Protein AF-A0A2W7V4U2-F1 (afdb_monomer_lite)

Radius of gyration: 14.07 Å; chains: 1; bounding box: 35×34×35 Å

Secondary structure (DSSP, 8-state):
---HHHHHHHHHHHHHHHHHHH-B-TTS-BS--GGGHHHHHHH--HHHHHHHHHHHHHHHHHHHHTT-

Structure (mmCIF, N/CA/C/O backbone):
data_AF-A0A2W7V4U2-F1
#
_entry.id   AF-A0A2W7V4U2-F1
#
loop_
_atom_site.group_PDB
_atom_site.id
_atom_site.type_symbol
_atom_site.label_atom_id
_atom_site.label_alt_id
_atom_site.label_comp_id
_atom_site.label_asym_id
_atom_site.label_entity_id
_atom_site.label_seq_id
_atom_site.pdbx_PDB_ins_code
_atom_site.Cartn_x
_atom_site.Cartn_y
_atom_site.Cartn_z
_atom_site.occupancy
_atom_site.B_iso_or_equiv
_atom_site.auth_seq_id
_atom_site.auth_comp_id
_atom_site.auth_asym_id
_atom_site.auth_atom_id
_atom_site.pdbx_PDB_model_num
ATOM 1 N N . THR A 1 1 ? 23.257 11.097 -9.616 1.00 71.06 1 THR A N 1
ATOM 2 C CA . THR A 1 1 ? 21.798 11.348 -9.587 1.00 71.06 1 THR A CA 1
ATOM 3 C C . THR A 1 1 ? 21.081 10.196 -10.266 1.00 71.06 1 THR A C 1
ATOM 5 O O . THR A 1 1 ? 21.477 9.856 -11.370 1.00 71.06 1 THR A O 1
ATOM 8 N N . LEU A 1 2 ? 20.089 9.559 -9.626 1.00 76.44 2 LEU A N 1
ATOM 9 C CA . LEU A 1 2 ? 19.273 8.509 -10.268 1.00 76.44 2 LEU A CA 1
ATOM 10 C C . LEU A 1 2 ? 18.506 9.085 -11.468 1.00 76.44 2 LEU A C 1
ATOM 12 O O . LEU A 1 2 ? 18.019 10.218 -11.385 1.00 76.44 2 LEU A O 1
ATOM 16 N N . SER A 1 3 ? 18.379 8.307 -12.547 1.00 91.56 3 SER A N 1
ATOM 17 C CA . SER A 1 3 ? 17.549 8.678 -13.698 1.00 91.56 3 SER A CA 1
ATOM 18 C C . SER A 1 3 ? 16.085 8.846 -13.281 1.00 91.56 3 SER A C 1
ATOM 20 O O . SER A 1 3 ? 15.651 8.286 -12.272 1.00 91.56 3 SER A O 1
ATOM 22 N N . VAL A 1 4 ? 15.310 9.608 -14.059 1.00 90.88 4 VAL A N 1
ATOM 23 C CA . VAL A 1 4 ? 13.872 9.806 -13.801 1.00 90.88 4 VAL A CA 1
ATOM 24 C C . VAL A 1 4 ? 13.152 8.460 -13.708 1.00 90.88 4 VAL A C 1
ATOM 26 O O . VAL A 1 4 ? 12.460 8.213 -12.731 1.00 90.88 4 VAL A O 1
ATOM 29 N N . VAL A 1 5 ? 13.420 7.547 -14.644 1.00 90.75 5 VAL A N 1
ATOM 30 C CA . VAL A 1 5 ? 12.840 6.194 -14.660 1.00 90.75 5 VAL A CA 1
ATOM 31 C C . VAL A 1 5 ? 13.185 5.410 -13.391 1.00 90.75 5 VAL A C 1
ATOM 33 O O . VAL A 1 5 ? 12.309 4.798 -12.785 1.00 90.75 5 VAL A O 1
ATOM 36 N N . ALA A 1 6 ? 14.446 5.456 -12.947 1.00 90.62 6 ALA A N 1
ATOM 37 C CA . ALA A 1 6 ? 14.865 4.744 -11.743 1.00 90.62 6 ALA A CA 1
ATOM 38 C C . ALA A 1 6 ? 14.228 5.328 -10.471 1.00 90.62 6 ALA A C 1
ATOM 40 O O . ALA A 1 6 ? 13.885 4.577 -9.560 1.00 90.62 6 ALA A O 1
ATOM 41 N N . LYS A 1 7 ? 14.024 6.652 -10.417 1.00 92.81 7 LYS A N 1
ATOM 42 C CA . LYS A 1 7 ? 13.277 7.300 -9.329 1.00 92.81 7 LYS A CA 1
ATOM 43 C C . LYS A 1 7 ? 11.807 6.897 -9.340 1.00 92.81 7 LYS A C 1
ATOM 45 O O . LYS A 1 7 ? 11.289 6.533 -8.293 1.00 92.81 7 LYS A O 1
ATOM 50 N N . THR A 1 8 ? 11.157 6.915 -10.503 1.00 92.50 8 THR A N 1
ATOM 51 C CA . THR A 1 8 ? 9.747 6.525 -10.633 1.00 92.50 8 THR A CA 1
ATOM 52 C C . THR A 1 8 ? 9.527 5.087 -10.181 1.00 92.50 8 THR A C 1
ATOM 54 O O . THR A 1 8 ? 8.620 4.841 -9.394 1.00 92.50 8 THR A O 1
ATOM 57 N N . ARG A 1 9 ? 10.389 4.152 -10.603 1.00 93.62 9 ARG A N 1
ATOM 58 C CA . ARG A 1 9 ? 10.292 2.752 -10.169 1.00 93.62 9 ARG A CA 1
ATOM 59 C C . ARG A 1 9 ? 10.480 2.602 -8.661 1.00 93.62 9 ARG A C 1
ATOM 61 O O . ARG A 1 9 ? 9.662 1.964 -8.016 1.00 93.62 9 ARG A O 1
ATOM 68 N N . ARG A 1 10 ? 11.509 3.239 -8.093 1.00 95.38 10 ARG A N 1
ATOM 69 C CA . ARG A 1 10 ? 11.750 3.197 -6.645 1.00 95.38 10 ARG A CA 1
ATOM 70 C C . ARG A 1 10 ? 10.569 3.763 -5.851 1.00 95.38 10 ARG A C 1
ATOM 72 O O . ARG A 1 10 ? 10.214 3.203 -4.822 1.00 95.38 10 ARG A O 1
ATOM 79 N N . ASN A 1 11 ? 9.986 4.871 -6.307 1.00 95.88 11 ASN A N 1
ATOM 80 C CA . ASN A 1 11 ? 8.823 5.464 -5.651 1.00 95.88 11 ASN A CA 1
ATOM 81 C C . ASN A 1 11 ? 7.619 4.519 -5.714 1.00 95.88 11 ASN A C 1
ATOM 83 O O . ASN A 1 11 ? 6.966 4.322 -4.702 1.00 95.88 11 ASN A O 1
ATOM 87 N N . LEU A 1 12 ? 7.381 3.877 -6.861 1.00 97.38 12 LEU A N 1
ATOM 88 C CA . LEU A 1 12 ? 6.310 2.892 -7.006 1.00 97.38 12 LEU A CA 1
ATOM 89 C C . LEU A 1 12 ? 6.495 1.689 -6.062 1.00 97.38 12 LEU A C 1
ATOM 91 O O . LEU A 1 12 ? 5.551 1.281 -5.397 1.00 97.38 12 LEU A O 1
ATOM 95 N N . GLU A 1 13 ? 7.708 1.141 -5.964 1.00 97.38 13 GLU A N 1
ATOM 96 C CA . GLU A 1 13 ? 8.022 0.037 -5.041 1.00 97.38 13 GLU A CA 1
ATOM 97 C C . GLU A 1 13 ? 7.834 0.440 -3.566 1.00 97.38 13 GLU A C 1
ATOM 99 O O . GLU A 1 13 ? 7.356 -0.357 -2.751 1.00 97.38 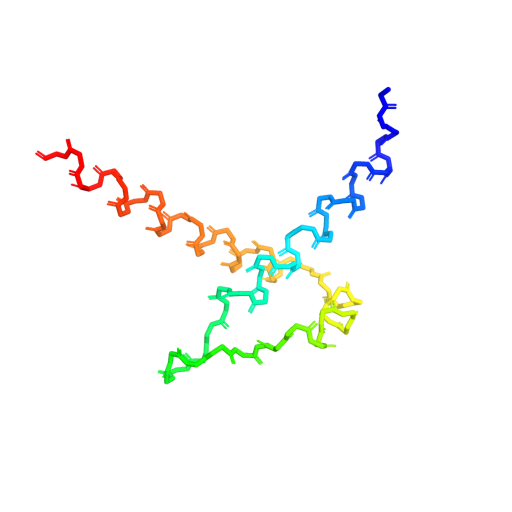13 GLU A O 1
ATOM 104 N N . ALA A 1 14 ? 8.185 1.682 -3.220 1.00 97.31 14 ALA A N 1
ATOM 105 C CA . ALA A 1 14 ? 7.972 2.228 -1.884 1.00 97.31 14 ALA A CA 1
ATOM 106 C C . ALA A 1 14 ? 6.478 2.414 -1.575 1.00 97.31 14 ALA A C 1
ATOM 108 O O . ALA A 1 14 ? 6.032 2.008 -0.504 1.00 97.31 14 ALA A O 1
ATOM 109 N N . ASP A 1 15 ? 5.708 2.959 -2.520 1.00 97.94 15 ASP A N 1
ATOM 110 C CA . ASP A 1 15 ? 4.261 3.130 -2.390 1.00 97.94 15 ASP A CA 1
ATOM 111 C C . ASP A 1 15 ? 3.565 1.781 -2.181 1.00 97.94 15 ASP A C 1
ATOM 113 O O . ASP A 1 15 ? 2.756 1.642 -1.269 1.00 97.94 15 ASP A O 1
ATOM 117 N N . VAL A 1 16 ? 3.926 0.758 -2.962 1.00 98.25 16 VAL A N 1
ATOM 118 C CA . VAL A 1 16 ? 3.384 -0.602 -2.799 1.00 98.25 16 VAL A CA 1
ATOM 119 C C . VAL 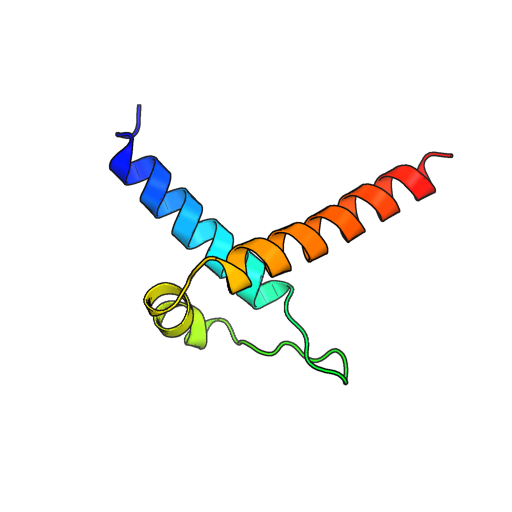A 1 16 ? 3.717 -1.173 -1.425 1.00 98.25 16 VAL A C 1
ATOM 121 O O . VAL A 1 16 ? 2.845 -1.743 -0.775 1.00 98.25 16 VAL A O 1
ATOM 124 N N . THR A 1 17 ? 4.957 -0.999 -0.964 1.00 97.38 17 THR A N 1
ATOM 125 C CA . THR A 1 17 ? 5.373 -1.483 0.360 1.00 97.38 17 THR A CA 1
ATOM 126 C C . THR A 1 17 ? 4.525 -0.844 1.460 1.00 97.38 17 THR A C 1
ATOM 128 O O . THR A 1 17 ? 3.944 -1.556 2.275 1.00 97.38 17 THR A O 1
ATOM 131 N N .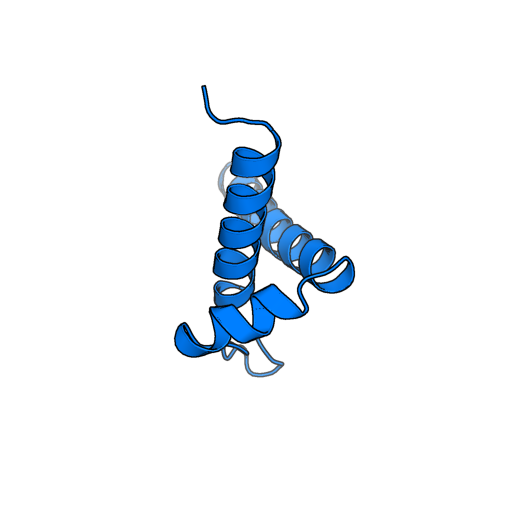 LEU A 1 18 ? 4.380 0.485 1.436 1.00 96.62 18 LEU A N 1
ATOM 132 C CA . LEU A 1 18 ? 3.545 1.201 2.401 1.00 96.62 18 LEU A CA 1
ATOM 133 C C . LEU A 1 18 ? 2.075 0.800 2.288 1.00 96.62 18 LEU A C 1
ATOM 135 O O . LEU A 1 18 ? 1.407 0.639 3.302 1.00 96.62 18 LEU A O 1
ATOM 139 N N . PHE A 1 19 ? 1.568 0.612 1.071 1.00 97.88 19 PHE A N 1
ATOM 140 C CA . PHE A 1 19 ? 0.188 0.208 0.840 1.00 97.88 19 PHE A CA 1
ATOM 141 C C . PHE A 1 19 ? -0.128 -1.157 1.466 1.00 97.88 19 PHE A C 1
ATOM 143 O O . PHE A 1 19 ? -1.156 -1.289 2.132 1.00 97.88 19 PHE A O 1
ATOM 150 N N . CYS A 1 20 ? 0.771 -2.137 1.322 1.00 97.56 20 CYS A N 1
ATOM 151 C CA . CYS A 1 20 ? 0.628 -3.444 1.968 1.00 97.56 20 CYS A CA 1
ATOM 152 C C . CYS A 1 20 ? 0.591 -3.349 3.502 1.00 97.56 20 CYS A C 1
ATOM 154 O O . CYS A 1 20 ? -0.106 -4.129 4.145 1.00 97.56 20 CYS A O 1
ATOM 156 N N . ASP A 1 21 ? 1.311 -2.393 4.093 1.00 95.19 21 ASP A N 1
ATOM 157 C CA . ASP A 1 21 ? 1.369 -2.222 5.547 1.00 95.19 21 ASP A CA 1
ATOM 158 C C . ASP A 1 21 ? 0.136 -1.530 6.150 1.00 95.19 21 ASP A C 1
ATOM 160 O O . ASP A 1 21 ? -0.148 -1.735 7.335 1.00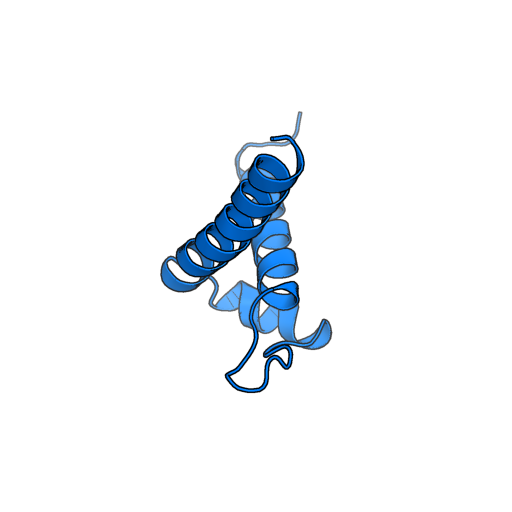 95.19 21 ASP A O 1
ATOM 164 N N . VAL A 1 22 ? -0.567 -0.698 5.371 1.00 94.62 22 VAL A N 1
ATOM 165 C CA . VAL A 1 22 ? -1.623 0.202 5.882 1.00 94.62 22 VAL A CA 1
ATOM 166 C C . VAL A 1 22 ? -3.042 -0.192 5.481 1.00 94.62 22 VAL A C 1
ATOM 168 O O . VAL A 1 22 ? -3.990 0.296 6.096 1.00 94.62 22 VAL A O 1
ATOM 171 N N . LEU A 1 23 ? -3.222 -1.035 4.458 1.00 96.25 23 LEU A N 1
ATOM 172 C CA . LEU A 1 23 ? -4.557 -1.491 4.075 1.00 96.25 23 LEU A CA 1
ATOM 173 C C . LEU A 1 23 ? -5.022 -2.630 4.989 1.00 96.25 23 LEU A C 1
ATOM 175 O O . LEU A 1 23 ? -4.468 -3.733 4.960 1.00 96.25 23 LEU A O 1
ATOM 179 N N . CYS A 1 24 ? -6.093 -2.371 5.734 1.00 96.00 24 CYS A N 1
ATOM 180 C CA . CYS A 1 24 ? -6.766 -3.371 6.551 1.00 96.00 24 CYS A CA 1
ATOM 181 C C . CYS A 1 24 ? -8.158 -3.721 6.014 1.00 96.00 24 CYS A C 1
ATOM 183 O O . CYS A 1 24 ? -8.788 -2.928 5.307 1.00 96.00 24 CYS A O 1
ATOM 185 N N . ASP A 1 25 ? -8.628 -4.913 6.369 1.00 96.69 25 ASP A N 1
ATOM 186 C CA . ASP A 1 25 ? -10.018 -5.321 6.212 1.00 96.69 25 ASP A CA 1
ATOM 187 C C . ASP A 1 25 ? -10.920 -4.690 7.291 1.00 96.69 25 ASP A C 1
ATOM 189 O O . ASP A 1 25 ? -10.517 -3.809 8.058 1.00 96.69 25 ASP A O 1
ATOM 193 N N . THR A 1 26 ? -12.179 -5.124 7.339 1.00 96.38 26 THR A N 1
ATOM 194 C CA . THR A 1 26 ? -13.173 -4.617 8.294 1.00 96.38 26 THR A CA 1
ATOM 195 C C . THR A 1 26 ? -12.903 -5.020 9.742 1.00 96.38 26 THR A C 1
ATOM 197 O O . THR A 1 26 ? -13.409 -4.354 10.644 1.00 96.38 26 THR A O 1
ATOM 200 N N . ASP A 1 27 ? -12.085 -6.048 9.968 1.00 97.38 27 ASP A N 1
ATOM 201 C CA . ASP A 1 27 ? -11.683 -6.538 11.291 1.00 97.38 27 ASP A CA 1
ATOM 202 C C . ASP A 1 27 ? -10.316 -5.967 11.719 1.00 97.38 27 ASP A C 1
ATOM 204 O O . ASP A 1 27 ? -9.691 -6.426 12.684 1.00 97.38 27 ASP A O 1
ATOM 208 N N . LEU A 1 28 ? -9.850 -4.934 11.005 1.00 93.06 28 LEU A N 1
ATOM 209 C CA . LEU A 1 28 ? -8.569 -4.256 11.199 1.00 93.06 28 LEU A CA 1
ATOM 210 C C . LEU A 1 28 ? -7.351 -5.176 11.027 1.00 93.06 28 LEU A C 1
ATOM 212 O O . LEU A 1 28 ? -6.260 -4.848 11.503 1.00 93.06 28 LEU A O 1
ATOM 216 N N . GLN A 1 29 ? -7.508 -6.296 10.320 1.00 96.44 29 GLN A N 1
ATOM 217 C CA . GLN A 1 29 ? -6.394 -7.162 9.950 1.00 96.44 29 GLN A CA 1
ATOM 218 C C . GLN A 1 29 ? -5.789 -6.696 8.633 1.00 96.44 29 GLN A C 1
ATOM 220 O O . GLN A 1 29 ? -6.493 -6.233 7.737 1.00 96.44 29 GLN A O 1
ATOM 225 N N . ARG A 1 30 ? -4.464 -6.809 8.504 1.00 96.06 30 ARG A N 1
ATOM 226 C CA . ARG A 1 30 ? -3.781 -6.465 7.253 1.00 96.06 30 ARG A CA 1
ATOM 227 C C . ARG A 1 30 ? -4.282 -7.366 6.132 1.00 96.06 30 ARG A C 1
ATOM 229 O O . ARG A 1 30 ? -4.273 -8.585 6.274 1.00 96.06 30 ARG A O 1
ATOM 236 N N . VAL A 1 31 ? -4.653 -6.753 5.010 1.00 97.62 31 VAL A N 1
ATOM 237 C CA . VAL A 1 31 ? -5.113 -7.484 3.818 1.00 97.62 31 VAL A CA 1
ATOM 238 C C . VAL A 1 31 ? -3.957 -8.222 3.143 1.00 97.62 31 VAL A C 1
ATOM 240 O O . VAL A 1 31 ? -4.163 -9.282 2.559 1.00 97.62 31 VAL A O 1
ATOM 243 N N . PHE A 1 32 ? -2.745 -7.666 3.225 1.00 97.75 32 PHE A N 1
ATOM 244 C CA . PHE A 1 32 ? -1.559 -8.192 2.559 1.00 97.75 32 PHE A CA 1
ATOM 245 C C . PHE A 1 32 ? -0.475 -8.597 3.550 1.00 97.75 32 PHE A C 1
ATOM 247 O O . PHE A 1 32 ? -0.278 -7.977 4.600 1.00 97.75 32 PHE A O 1
ATOM 254 N N . THR A 1 33 ? 0.285 -9.609 3.153 1.00 96.00 33 THR A N 1
ATOM 255 C CA . THR A 1 33 ? 1.541 -10.005 3.784 1.00 96.00 33 THR A CA 1
ATOM 256 C C . THR A 1 33 ? 2.733 -9.494 2.962 1.00 96.00 33 THR A C 1
ATOM 258 O O . THR A 1 33 ? 2.571 -9.097 1.803 1.00 96.00 33 THR A O 1
ATOM 261 N N . PRO A 1 34 ? 3.961 -9.497 3.516 1.00 92.38 34 PRO A N 1
ATOM 262 C CA . PRO A 1 34 ? 5.156 -9.132 2.751 1.00 92.38 34 PRO A CA 1
ATOM 263 C C . PRO A 1 34 ? 5.366 -9.972 1.481 1.00 92.38 34 PRO A C 1
ATOM 265 O O . PRO A 1 34 ? 5.910 -9.460 0.501 1.00 92.38 34 PRO A O 1
A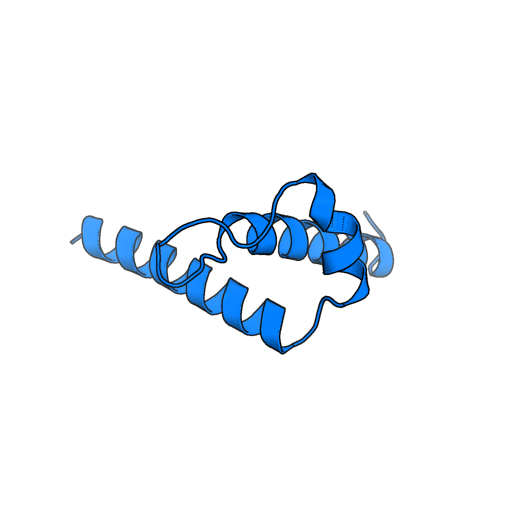TOM 268 N N . ASP A 1 35 ? 4.904 -11.225 1.480 1.00 96.44 35 ASP A N 1
ATOM 269 C CA . ASP A 1 35 ? 5.054 -12.159 0.358 1.00 96.44 35 ASP A CA 1
ATOM 270 C C . ASP A 1 35 ? 4.145 -11.796 -0.833 1.00 96.44 35 ASP A C 1
ATOM 272 O O . ASP A 1 35 ? 4.439 -12.137 -1.980 1.00 96.44 35 ASP A O 1
ATOM 276 N N . ASP A 1 36 ? 3.085 -11.014 -0.600 1.00 97.56 36 ASP A N 1
ATOM 277 C CA . ASP A 1 36 ? 2.149 -10.571 -1.643 1.00 97.56 36 ASP A CA 1
ATOM 278 C C . ASP A 1 36 ? 2.676 -9.377 -2.455 1.00 97.56 36 ASP A C 1
ATOM 280 O O . ASP A 1 36 ? 2.100 -9.008 -3.483 1.00 97.56 36 ASP A O 1
ATOM 284 N N . ARG A 1 37 ? 3.785 -8.757 -2.026 1.00 96.94 37 ARG A N 1
ATOM 285 C CA . ARG A 1 37 ? 4.273 -7.478 -2.569 1.00 96.94 37 ARG A CA 1
ATOM 286 C C . ARG A 1 37 ? 4.456 -7.492 -4.086 1.00 96.94 37 ARG A C 1
ATOM 288 O O . ARG A 1 37 ? 4.102 -6.519 -4.747 1.00 96.94 37 ARG A O 1
ATOM 295 N N . GLU A 1 38 ? 5.019 -8.561 -4.647 1.00 97.38 38 GLU A N 1
ATOM 296 C CA . GLU A 1 38 ? 5.248 -8.650 -6.097 1.00 97.38 38 GLU A CA 1
ATOM 297 C C . GLU A 1 38 ? 3.935 -8.726 -6.886 1.00 97.38 38 GLU A C 1
ATOM 299 O O . GLU A 1 38 ? 3.809 -8.106 -7.943 1.00 97.38 38 GLU A O 1
ATOM 304 N N . GLN A 1 39 ? 2.931 -9.415 -6.339 1.00 98.19 39 GLN A N 1
ATOM 305 C CA . GLN A 1 39 ? 1.605 -9.520 -6.947 1.00 98.19 39 GLN A CA 1
ATOM 306 C C . GLN A 1 39 ? 0.876 -8.174 -6.892 1.00 98.19 39 GLN A C 1
ATOM 308 O O . GLN A 1 39 ? 0.310 -7.737 -7.894 1.00 98.19 39 GLN A O 1
ATOM 313 N N . VAL A 1 40 ? 0.955 -7.472 -5.757 1.00 98.12 40 VAL A N 1
ATOM 314 C CA . VAL A 1 40 ? 0.375 -6.129 -5.602 1.00 98.12 40 VAL A CA 1
ATOM 315 C C . VAL A 1 40 ? 1.061 -5.126 -6.529 1.00 98.12 40 VAL A C 1
ATOM 317 O O . VAL A 1 40 ? 0.378 -4.340 -7.183 1.00 98.12 40 VAL A O 1
ATOM 320 N N . LEU A 1 41 ? 2.392 -5.174 -6.653 1.00 98.19 41 LEU A N 1
ATOM 321 C CA . LEU A 1 41 ? 3.149 -4.311 -7.566 1.00 98.19 41 LEU A CA 1
ATOM 322 C C . LEU A 1 41 ? 2.688 -4.469 -9.021 1.00 98.19 41 LEU A C 1
ATOM 324 O O . LEU A 1 41 ? 2.567 -3.471 -9.730 1.00 98.19 41 LEU A O 1
ATOM 328 N N . ALA A 1 42 ? 2.393 -5.698 -9.455 1.00 98.06 42 ALA A N 1
ATOM 329 C CA . ALA A 1 42 ? 1.956 -5.986 -10.821 1.00 98.06 42 ALA A CA 1
ATOM 330 C C . ALA A 1 42 ? 0.591 -5.368 -11.178 1.00 98.06 42 ALA A C 1
ATOM 332 O O . ALA A 1 42 ? 0.324 -5.120 -12.355 1.00 98.06 42 ALA A O 1
ATOM 333 N N . VAL A 1 43 ? -0.262 -5.104 -10.182 1.00 97.81 43 VAL A N 1
ATOM 334 C CA . VAL A 1 43 ? -1.614 -4.542 -10.372 1.00 97.81 43 VAL A CA 1
ATOM 335 C C . VAL A 1 43 ? -1.786 -3.151 -9.757 1.00 97.81 43 VAL A C 1
ATOM 337 O O . VAL A 1 43 ? -2.885 -2.586 -9.786 1.00 97.81 43 VAL A O 1
ATOM 340 N N . TYR A 1 44 ? -0.719 -2.576 -9.196 1.00 98.25 44 TYR A N 1
ATOM 341 C CA . TYR A 1 44 ? -0.785 -1.290 -8.516 1.00 98.25 44 TYR A CA 1
ATOM 342 C C . TYR A 1 44 ? -1.234 -0.184 -9.476 1.00 98.25 44 TYR A C 1
ATOM 344 O O . TYR A 1 44 ? -0.820 -0.109 -10.632 1.00 98.25 44 TYR A O 1
ATOM 352 N N . GLY A 1 45 ? -2.103 0.703 -8.996 1.00 97.81 45 GLY A N 1
ATOM 353 C CA . GLY A 1 45 ? -2.825 1.620 -9.869 1.00 97.81 45 GLY A CA 1
ATOM 354 C C . GLY A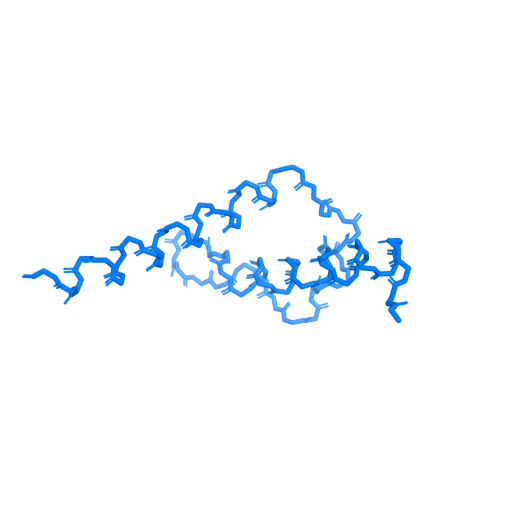 1 45 ? -3.586 2.706 -9.113 1.00 97.81 45 GLY A C 1
ATOM 355 O O . GLY A 1 45 ? -3.422 2.840 -7.898 1.00 97.81 45 GLY A O 1
ATOM 356 N N . PRO A 1 46 ? -4.441 3.480 -9.806 1.00 98.25 46 PRO A N 1
ATOM 357 C CA . PRO A 1 46 ? -5.026 4.706 -9.257 1.00 98.25 46 PRO A CA 1
ATOM 358 C C . PRO A 1 46 ? -5.839 4.514 -7.972 1.00 98.25 46 PRO A C 1
ATOM 360 O O . PRO A 1 46 ? -5.812 5.371 -7.091 1.00 98.25 46 PRO A O 1
ATOM 363 N N . VAL A 1 47 ? -6.553 3.391 -7.843 1.00 98.25 47 VAL A N 1
ATOM 364 C CA . VAL A 1 47 ? -7.343 3.089 -6.639 1.00 98.25 47 VAL A CA 1
ATOM 365 C C . VAL A 1 47 ? -6.430 2.853 -5.435 1.00 98.25 47 VAL A C 1
ATOM 367 O O . VAL A 1 47 ? -6.649 3.459 -4.390 1.00 98.25 47 VAL A O 1
ATOM 370 N N . HIS A 1 48 ? -5.377 2.049 -5.603 1.00 98.06 48 HIS A N 1
ATOM 371 C CA . HIS A 1 48 ? -4.387 1.768 -4.563 1.00 98.06 48 HIS A CA 1
ATOM 372 C C . HIS A 1 48 ? -3.689 3.053 -4.095 1.00 98.06 48 HIS A C 1
ATOM 374 O O . HIS A 1 48 ? -3.671 3.352 -2.904 1.00 98.06 48 HIS A O 1
ATOM 380 N N . ALA A 1 49 ? -3.229 3.881 -5.040 1.00 98.00 49 ALA A N 1
ATOM 381 C CA . ALA A 1 49 ? -2.573 5.152 -4.735 1.00 98.00 49 ALA A CA 1
ATOM 382 C C . ALA A 1 49 ? -3.480 6.126 -3.967 1.00 98.00 49 ALA A C 1
ATOM 384 O O . ALA A 1 49 ? -3.029 6.801 -3.039 1.00 98.00 49 ALA A O 1
ATOM 385 N N . ARG A 1 50 ? -4.771 6.190 -4.320 1.00 98.19 50 ARG A N 1
ATOM 386 C CA . ARG A 1 50 ? -5.739 7.021 -3.594 1.00 98.19 50 ARG A CA 1
ATOM 387 C C . ARG A 1 50 ? -5.930 6.530 -2.160 1.00 98.19 50 ARG A C 1
ATOM 389 O O . ARG A 1 50 ? -5.911 7.349 -1.249 1.00 98.19 50 ARG A O 1
ATOM 396 N N . LEU A 1 51 ? -6.092 5.224 -1.961 1.00 97.69 51 LEU A N 1
ATOM 397 C CA . LEU A 1 51 ? -6.255 4.641 -0.627 1.00 97.69 51 LEU A CA 1
ATOM 398 C C . LEU A 1 51 ? -5.006 4.843 0.242 1.00 97.69 51 LEU A C 1
ATOM 400 O O . LEU A 1 51 ? -5.136 5.262 1.390 1.00 97.69 51 LEU A O 1
ATOM 404 N N . LEU A 1 52 ? -3.806 4.640 -0.317 1.00 97.62 52 LEU A N 1
ATOM 405 C CA . LEU A 1 52 ? -2.548 4.930 0.376 1.00 97.62 52 LEU A CA 1
ATOM 406 C C . LEU A 1 52 ? -2.494 6.392 0.832 1.00 97.62 52 LEU A C 1
ATOM 408 O O . LEU A 1 52 ? -2.185 6.676 1.986 1.00 97.62 52 LEU A O 1
ATOM 412 N N . ARG A 1 53 ? -2.840 7.330 -0.054 1.00 96.81 53 ARG A N 1
ATOM 413 C CA . ARG A 1 53 ? -2.860 8.753 0.288 1.00 96.81 53 ARG A CA 1
ATOM 414 C C . ARG A 1 53 ? -3.833 9.066 1.425 1.00 96.81 53 ARG A C 1
ATOM 416 O O . ARG A 1 53 ? -3.453 9.787 2.341 1.00 96.81 53 ARG A O 1
ATOM 423 N N . GLN A 1 54 ? -5.036 8.494 1.396 1.00 96.06 54 GLN A N 1
ATOM 424 C CA . GLN A 1 54 ? -6.013 8.662 2.476 1.00 96.06 54 GLN A CA 1
ATOM 425 C C . GLN A 1 54 ? -5.472 8.132 3.814 1.00 96.06 54 GLN A C 1
ATOM 427 O O . GLN A 1 54 ? -5.640 8.785 4.839 1.00 96.06 54 GLN A O 1
ATOM 432 N N . ALA A 1 55 ? -4.768 6.995 3.811 1.00 94.19 55 ALA A N 1
ATOM 433 C CA . ALA A 1 55 ? -4.137 6.461 5.018 1.00 94.19 55 ALA A CA 1
ATOM 434 C C . ALA A 1 55 ? -3.038 7.392 5.571 1.00 94.19 55 ALA A C 1
ATOM 436 O O . ALA A 1 55 ? -2.962 7.613 6.778 1.00 94.19 55 ALA A O 1
ATOM 437 N N . LEU A 1 56 ? -2.213 7.982 4.701 1.00 93.25 56 LEU A N 1
ATOM 438 C CA . LEU A 1 56 ? -1.167 8.929 5.107 1.00 93.25 56 LEU A CA 1
ATOM 439 C C . LEU A 1 56 ? -1.738 10.252 5.642 1.00 93.25 56 LEU A C 1
ATOM 441 O O . LEU A 1 56 ? -1.189 10.817 6.588 1.00 93.25 56 LEU A O 1
ATOM 445 N N . GLU A 1 57 ? -2.840 10.736 5.063 1.00 94.19 57 GLU A N 1
ATOM 446 C CA . GLU A 1 57 ? -3.539 11.943 5.526 1.00 94.19 57 GLU A CA 1
ATOM 447 C C . GLU A 1 57 ? -4.064 11.765 6.963 1.00 94.19 57 GLU A C 1
ATOM 449 O O . GLU A 1 57 ? -3.879 12.658 7.789 1.00 94.19 57 GLU A O 1
ATOM 454 N N . LEU A 1 58 ? -4.574 10.578 7.320 1.00 90.31 58 LEU A N 1
ATOM 455 C CA . LEU A 1 58 ? -4.993 10.270 8.697 1.00 90.31 58 LEU A CA 1
ATOM 456 C C . LEU A 1 58 ? -3.841 10.369 9.712 1.00 90.31 58 LEU A C 1
ATOM 458 O O . LEU A 1 58 ? -4.040 10.849 10.829 1.00 90.31 58 LEU A O 1
ATOM 462 N N . ILE A 1 59 ? -2.632 9.937 9.337 1.00 84.19 59 ILE A N 1
ATOM 463 C CA . ILE A 1 59 ? -1.441 10.043 10.197 1.00 84.19 59 ILE A CA 1
ATOM 464 C C . ILE A 1 59 ? -1.057 11.515 10.385 1.00 84.19 59 ILE A C 1
ATOM 466 O O . ILE A 1 59 ? -0.795 11.952 11.506 1.00 84.19 59 ILE A O 1
ATOM 470 N N . ALA A 1 60 ? -1.041 12.289 9.297 1.00 82.75 60 ALA A N 1
ATOM 471 C CA . ALA A 1 60 ? -0.706 13.709 9.346 1.00 82.75 60 ALA A CA 1
ATOM 472 C C . ALA A 1 60 ? -1.692 14.502 10.222 1.00 82.75 60 ALA A C 1
ATOM 474 O O . ALA A 1 60 ? -1.270 15.337 11.030 1.00 82.75 60 ALA A O 1
ATOM 475 N N . ASP A 1 61 ? -2.986 14.203 10.113 1.00 84.12 61 ASP A N 1
ATOM 476 C CA . ASP A 1 61 ? -4.029 14.823 10.930 1.00 84.12 61 ASP A CA 1
ATOM 477 C C . ASP A 1 61 ? -3.888 14.455 12.412 1.00 84.12 61 ASP A C 1
ATOM 479 O O . ASP A 1 61 ? -3.970 15.335 13.274 1.00 84.12 61 ASP A O 1
ATOM 483 N N . ALA A 1 62 ? -3.608 13.187 12.727 1.00 79.19 62 ALA A N 1
ATOM 484 C CA . ALA A 1 62 ? -3.389 12.741 14.104 1.00 79.19 62 ALA A CA 1
ATOM 485 C C . ALA A 1 62 ? -2.184 13.441 14.762 1.00 79.19 62 ALA A C 1
ATOM 487 O O . ALA A 1 62 ? -2.263 13.879 15.915 1.00 79.19 62 ALA A O 1
ATOM 488 N N . GLU A 1 63 ? -1.086 13.603 14.024 1.00 81.19 63 GLU A N 1
ATOM 489 C CA . GLU A 1 63 ? 0.106 14.325 14.485 1.00 81.19 63 GLU A CA 1
ATOM 490 C C . GLU A 1 63 ? -0.148 15.829 14.668 1.00 81.19 63 GLU A C 1
ATOM 492 O O . GLU A 1 63 ? 0.384 16.452 15.591 1.00 81.19 63 GLU A O 1
ATOM 497 N N . SER A 1 64 ? -0.980 16.424 13.811 1.00 73.50 64 SER A N 1
ATOM 498 C CA . SER A 1 64 ? -1.418 17.820 13.929 1.00 73.50 64 SER A CA 1
ATOM 499 C C . SER A 1 64 ? -2.307 18.034 15.159 1.00 73.50 64 SER A C 1
ATOM 501 O O . SER A 1 64 ? -2.122 18.999 15.904 1.00 73.50 64 SER A O 1
ATOM 503 N N . ALA A 1 65 ? -3.231 17.104 15.418 1.00 74.88 65 ALA A N 1
ATOM 504 C CA . ALA A 1 65 ? -4.137 17.148 16.561 1.00 74.88 65 ALA A CA 1
ATOM 505 C C . ALA A 1 65 ? -3.399 17.036 17.905 1.00 74.88 65 ALA A C 1
ATOM 507 O O . ALA A 1 65 ? -3.749 17.744 18.842 1.00 74.88 65 ALA A O 1
ATOM 508 N N . ARG A 1 66 ? -2.345 16.210 17.999 1.00 70.88 66 ARG A N 1
ATOM 509 C CA . ARG A 1 66 ? -1.531 16.061 19.224 1.00 70.88 66 ARG A CA 1
ATOM 510 C C . ARG A 1 66 ? -0.727 17.305 19.617 1.00 70.88 66 ARG A C 1
ATOM 512 O O . ARG A 1 66 ? -0.262 17.380 20.749 1.00 70.88 66 ARG A O 1
ATOM 519 N N . LYS A 1 67 ? -0.499 18.239 18.689 1.00 67.50 67 LYS A N 1
ATOM 520 C CA . LYS A 1 67 ? 0.322 19.443 18.913 1.00 67.50 67 LYS A CA 1
ATOM 521 C C . LYS A 1 67 ? -0.480 20.667 19.377 1.00 67.50 67 LYS A C 1
ATOM 523 O O . LYS A 1 67 ? 0.134 21.709 19.602 1.00 67.50 67 LYS A O 1
ATOM 528 N N . LYS A 1 68 ? -1.809 20.566 19.483 1.00 55.72 68 LYS A N 1
ATOM 529 C CA . LYS A 1 68 ? -2.708 21.622 19.982 1.00 55.72 68 LYS A CA 1
ATOM 530 C C . LYS A 1 68 ? -3.121 21.348 21.420 1.00 55.72 68 LYS A C 1
ATOM 532 O O . LYS A 1 68 ? -3.277 22.346 22.152 1.00 55.72 68 LYS A O 1
#

InterPro domains:
  IPR010411 Phage tail assembly chaperone Gp13-like [PF06222] (2-68)
  IPR038556 Tail assembly chaperone Gp13-like superfamily [G3DSA:3.30.2220.20] (1-68)

Organism: Escherichia coli (NCBI:txid562)

pLDDT: mean 92.36, std 8.89, range [55.72, 98.25]

Foldseek 3Di:
DDDPVRVVVVVLLVLLVLLQVQDADPVRHRPHDPVCSVVCSVVPDDVSNVVSVVSVVVVVVVVVVVVD

Sequence (68 aa):
TLSVVAKTRRNLEADVTLFCDVLCDTDLQRVFTPDDREQVLAVYGPVHARLLRQALELIADAESARKK